Protein AF-A0A948FKC3-F1 (afdb_monomer_lite)

Structure (mmCIF, N/CA/C/O backbone):
data_AF-A0A948FKC3-F1
#
_entry.id   AF-A0A948FKC3-F1
#
loop_
_atom_site.group_PDB
_atom_site.id
_atom_site.type_symbol
_atom_site.label_atom_id
_atom_site.label_alt_id
_atom_site.label_comp_id
_atom_site.label_asym_id
_atom_site.label_entity_id
_atom_site.label_seq_id
_atom_site.pdbx_PDB_ins_code
_atom_site.Cartn_x
_atom_site.Cartn_y
_atom_site.Cartn_z
_atom_site.occupancy
_atom_site.B_iso_or_equiv
_atom_site.auth_seq_id
_atom_site.auth_comp_id
_atom_site.auth_a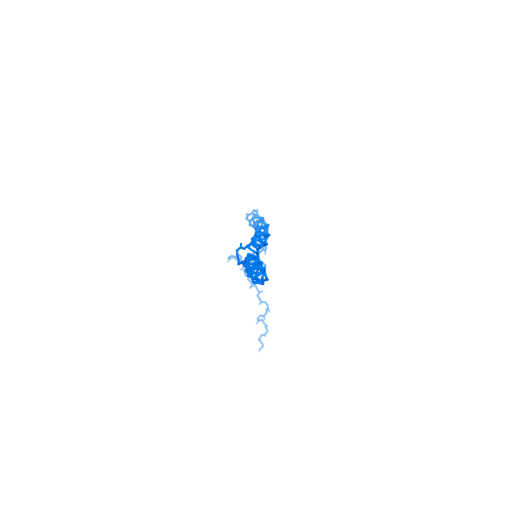sym_id
_atom_site.auth_atom_id
_atom_site.pdbx_PDB_model_num
ATOM 1 N N . MET A 1 1 ? 37.697 -2.080 -66.038 1.00 48.44 1 MET A N 1
ATOM 2 C CA . MET A 1 1 ? 36.534 -2.907 -65.655 1.00 48.44 1 MET A CA 1
ATOM 3 C C . MET A 1 1 ? 36.877 -3.603 -64.344 1.00 48.44 1 MET A C 1
ATOM 5 O O . MET A 1 1 ? 37.571 -4.591 -64.435 1.00 48.44 1 MET A O 1
ATOM 9 N N . ASN A 1 2 ? 36.580 -3.000 -63.174 1.00 41.91 2 ASN A N 1
ATOM 10 C CA . ASN A 1 2 ? 36.678 -3.608 -61.815 1.00 41.91 2 ASN A CA 1
ATOM 11 C C . ASN A 1 2 ? 36.306 -2.641 -60.651 1.00 41.91 2 ASN A C 1
ATOM 13 O O . ASN A 1 2 ? 36.564 -2.955 -59.494 1.00 41.91 2 ASN A O 1
ATOM 17 N N . LEU A 1 3 ? 35.697 -1.469 -60.899 1.00 55.75 3 LEU A N 1
ATOM 18 C CA . LEU A 1 3 ? 35.297 -0.559 -59.804 1.00 55.75 3 LEU A CA 1
ATOM 19 C C . LEU A 1 3 ? 33.910 -0.861 -59.204 1.00 55.75 3 LEU A C 1
ATOM 21 O O . LEU A 1 3 ? 33.668 -0.516 -58.051 1.00 55.75 3 LEU A O 1
ATOM 25 N N . ASP A 1 4 ? 33.016 -1.539 -59.931 1.00 57.25 4 ASP A N 1
ATOM 26 C CA . ASP A 1 4 ? 31.651 -1.814 -59.445 1.00 57.25 4 ASP A CA 1
ATOM 27 C C . ASP A 1 4 ? 31.618 -2.863 -58.314 1.00 57.25 4 ASP A C 1
ATOM 29 O O . ASP A 1 4 ? 30.818 -2.760 -57.381 1.00 57.25 4 ASP A O 1
ATOM 33 N N . PHE A 1 5 ? 32.552 -3.825 -58.325 1.00 55.53 5 PHE A N 1
ATOM 34 C CA . PHE A 1 5 ? 32.595 -4.911 -57.339 1.00 55.53 5 PHE A CA 1
ATOM 35 C C . PHE A 1 5 ? 32.857 -4.388 -55.913 1.00 55.53 5 PHE A C 1
ATOM 37 O O . PHE A 1 5 ? 32.146 -4.757 -54.980 1.00 55.53 5 PHE A O 1
ATOM 44 N N . SER A 1 6 ? 33.788 -3.435 -55.747 1.00 60.12 6 SER A N 1
ATOM 45 C CA . SER A 1 6 ? 34.099 -2.832 -54.437 1.00 60.12 6 SER A CA 1
ATOM 46 C C . SER A 1 6 ? 32.942 -1.990 -53.884 1.00 60.12 6 SER A C 1
ATOM 48 O O . SER A 1 6 ? 32.676 -2.008 -52.683 1.00 60.12 6 SER A O 1
ATOM 50 N N . ILE A 1 7 ? 32.203 -1.280 -54.744 1.00 62.12 7 ILE A N 1
ATOM 51 C CA . ILE A 1 7 ? 31.063 -0.448 -54.322 1.00 62.12 7 ILE A CA 1
ATOM 52 C C . ILE A 1 7 ? 29.883 -1.333 -53.893 1.00 62.12 7 ILE A C 1
ATOM 54 O O . ILE A 1 7 ? 29.170 -1.012 -52.940 1.00 62.12 7 ILE A O 1
ATOM 58 N N . ARG A 1 8 ? 29.665 -2.470 -54.567 1.00 62.69 8 ARG A N 1
ATOM 59 C CA . ARG A 1 8 ? 28.650 -3.463 -54.179 1.00 62.69 8 ARG A CA 1
ATOM 60 C C . ARG A 1 8 ? 28.975 -4.129 -52.838 1.00 62.69 8 ARG A C 1
ATOM 62 O O . ARG A 1 8 ? 28.083 -4.233 -52.001 1.00 62.69 8 ARG A O 1
ATOM 69 N N . GLU A 1 9 ? 30.230 -4.506 -52.611 1.00 68.69 9 GLU A N 1
ATOM 70 C CA . GLU A 1 9 ? 30.720 -5.072 -51.342 1.00 68.69 9 GLU A CA 1
ATOM 71 C C . GLU A 1 9 ? 30.584 -4.073 -50.175 1.00 68.69 9 GLU A C 1
ATOM 73 O O . GLU A 1 9 ? 30.026 -4.403 -49.127 1.00 68.69 9 GLU A O 1
ATOM 78 N N . LYS A 1 10 ? 30.982 -2.808 -50.380 1.00 70.19 10 LYS A N 1
ATOM 79 C CA . LYS A 1 10 ? 30.850 -1.738 -49.371 1.00 70.19 10 LYS A CA 1
ATOM 80 C C . LYS A 1 10 ? 29.392 -1.428 -49.013 1.00 70.19 10 LYS A C 1
ATOM 82 O O . LYS A 1 10 ? 29.086 -1.200 -47.845 1.00 70.19 10 LYS A O 1
ATOM 87 N N . ARG A 1 11 ? 28.475 -1.466 -49.991 1.00 75.31 11 ARG A N 1
ATOM 88 C CA . ARG A 1 11 ? 27.027 -1.298 -49.755 1.00 75.31 11 ARG A CA 1
ATOM 89 C C . ARG A 1 11 ? 26.423 -2.457 -48.958 1.00 75.31 11 ARG A C 1
ATOM 91 O O . ARG A 1 11 ? 25.588 -2.218 -48.091 1.00 75.31 11 ARG A O 1
ATOM 98 N N . LYS A 1 12 ? 26.866 -3.698 -49.199 1.00 81.44 12 LYS A N 1
ATOM 99 C CA . LYS A 1 12 ? 26.435 -4.866 -48.408 1.00 81.44 12 LYS A CA 1
ATOM 100 C C . LYS A 1 12 ? 26.873 -4.750 -46.947 1.00 81.44 12 LYS A C 1
ATOM 102 O O . LYS A 1 12 ? 26.052 -4.969 -46.063 1.00 81.44 12 LYS A O 1
ATOM 107 N N . LEU A 1 13 ? 28.119 -4.343 -46.696 1.00 82.56 13 LEU A N 1
ATOM 108 C CA . LEU A 1 13 ? 28.628 -4.101 -45.340 1.00 82.56 13 LEU A CA 1
ATOM 109 C C . LEU A 1 13 ? 27.844 -2.994 -44.620 1.00 82.56 13 LEU A C 1
ATOM 111 O O . LEU A 1 13 ? 27.446 -3.179 -43.473 1.00 82.56 13 LEU A O 1
ATOM 115 N N . GLY A 1 14 ? 27.548 -1.883 -45.304 1.00 88.12 14 GLY A N 1
ATOM 116 C CA . GLY A 1 14 ? 26.717 -0.809 -44.751 1.00 88.12 14 GLY A CA 1
ATOM 117 C C . GLY A 1 14 ? 25.317 -1.286 -44.351 1.00 88.12 14 GLY A C 1
ATOM 118 O O . GLY A 1 14 ? 24.862 -1.004 -43.246 1.00 88.12 14 GLY A O 1
ATOM 119 N N . ASN A 1 15 ? 24.666 -2.085 -45.201 1.00 90.19 15 ASN A N 1
ATOM 120 C CA . ASN A 1 15 ? 23.349 -2.649 -44.898 1.00 90.19 15 ASN A CA 1
ATOM 121 C C . ASN A 1 15 ? 23.381 -3.615 -43.703 1.00 90.19 15 ASN A C 1
ATOM 123 O O . ASN A 1 15 ? 22.449 -3.612 -42.904 1.00 90.19 15 ASN A O 1
ATOM 127 N N . ILE A 1 16 ? 24.448 -4.407 -43.550 1.00 91.75 16 ILE A N 1
ATOM 128 C CA . ILE A 1 16 ? 24.631 -5.293 -42.388 1.00 91.75 16 ILE A CA 1
ATOM 129 C C . ILE A 1 16 ? 24.787 -4.473 -41.103 1.00 91.75 16 ILE A C 1
ATOM 131 O O . ILE A 1 16 ? 24.168 -4.801 -40.095 1.00 91.75 16 ILE A O 1
ATOM 135 N N . ILE A 1 17 ? 25.559 -3.384 -41.139 1.00 92.31 17 ILE A N 1
ATOM 136 C CA . ILE A 1 17 ? 25.739 -2.492 -39.984 1.00 92.31 17 ILE A CA 1
ATOM 137 C C . ILE A 1 17 ? 24.412 -1.829 -39.601 1.00 92.31 17 ILE A C 1
ATOM 139 O O . ILE A 1 17 ? 24.063 -1.796 -38.424 1.00 92.31 17 ILE A O 1
ATOM 143 N N . ILE A 1 18 ? 23.642 -1.350 -40.581 1.00 93.69 18 ILE A N 1
ATOM 144 C CA . ILE A 1 18 ? 22.319 -0.756 -40.341 1.00 93.69 18 ILE A CA 1
ATOM 145 C C . ILE A 1 18 ? 21.361 -1.795 -39.750 1.00 93.69 18 ILE A C 1
ATOM 147 O O . ILE A 1 18 ? 20.674 -1.504 -38.774 1.00 93.69 18 ILE A O 1
ATOM 151 N N . ALA A 1 19 ? 21.341 -3.014 -40.291 1.00 93.44 19 ALA A N 1
ATOM 152 C CA . ALA A 1 19 ? 20.517 -4.098 -39.767 1.00 93.44 19 ALA A CA 1
ATOM 153 C C . ALA A 1 19 ? 20.911 -4.475 -38.329 1.00 93.44 19 ALA A C 1
ATOM 155 O O . ALA A 1 19 ? 20.035 -4.651 -37.486 1.00 93.44 19 ALA A O 1
ATOM 156 N N . ALA A 1 20 ? 22.209 -4.534 -38.023 1.00 92.62 20 ALA A N 1
ATOM 157 C CA . ALA A 1 20 ? 22.708 -4.790 -36.673 1.00 92.62 20 ALA A CA 1
ATOM 158 C C . ALA A 1 20 ? 22.337 -3.661 -35.697 1.00 92.62 20 ALA A C 1
ATOM 160 O O . ALA A 1 20 ? 21.937 -3.930 -34.565 1.00 92.62 20 ALA A O 1
ATOM 161 N N . LEU A 1 21 ? 22.407 -2.403 -36.139 1.00 92.50 21 LEU A N 1
ATOM 162 C CA . LEU A 1 21 ? 22.022 -1.250 -35.328 1.00 92.50 21 LEU A CA 1
ATOM 163 C C . LEU A 1 21 ? 20.515 -1.250 -35.038 1.00 92.50 21 LEU A C 1
ATOM 165 O O . LEU A 1 21 ? 20.106 -1.067 -33.894 1.00 92.50 21 LEU A O 1
ATOM 169 N N . LEU A 1 22 ? 19.688 -1.519 -36.053 1.00 92.31 22 LEU A N 1
ATOM 170 C CA . LEU A 1 22 ? 18.240 -1.664 -35.892 1.00 92.31 22 LEU A CA 1
ATOM 171 C C . LEU A 1 22 ? 17.896 -2.822 -34.953 1.00 92.31 22 LEU A C 1
ATOM 173 O O . LEU A 1 22 ? 17.035 -2.677 -34.089 1.00 92.31 22 LEU A O 1
ATOM 177 N N . PHE A 1 23 ? 18.601 -3.945 -35.076 1.00 91.12 23 PHE A N 1
ATOM 178 C CA . PHE A 1 23 ? 18.428 -5.088 -34.191 1.00 91.12 23 PHE A CA 1
ATOM 179 C C . PHE A 1 23 ? 18.766 -4.749 -32.737 1.00 91.12 23 PHE A C 1
ATOM 181 O O . PHE A 1 23 ? 17.998 -5.098 -31.848 1.00 91.12 23 PHE A O 1
ATOM 188 N N . LEU A 1 24 ? 19.854 -4.014 -32.483 1.00 88.25 24 LEU A N 1
ATOM 189 C CA . LEU A 1 24 ? 20.206 -3.550 -31.137 1.00 88.25 24 LEU A CA 1
ATOM 190 C C . LEU A 1 24 ? 19.153 -2.604 -30.555 1.00 88.25 24 LEU A C 1
ATOM 192 O O . LEU A 1 24 ? 18.793 -2.743 -29.389 1.00 88.25 24 LEU A O 1
ATOM 196 N N . VAL A 1 25 ? 18.623 -1.676 -31.355 1.00 85.44 25 VAL A N 1
ATOM 197 C CA . VAL A 1 25 ? 17.549 -0.771 -30.914 1.00 85.44 25 VAL A CA 1
ATOM 198 C C . VAL A 1 25 ? 16.296 -1.564 -30.547 1.00 85.44 25 VAL A C 1
ATOM 200 O O . VAL A 1 25 ? 15.742 -1.366 -29.468 1.00 85.44 25 VAL A O 1
ATOM 203 N N . ILE A 1 26 ? 15.880 -2.506 -31.396 1.00 84.56 26 ILE A N 1
ATOM 204 C CA . ILE A 1 26 ? 14.748 -3.397 -31.116 1.00 84.56 26 ILE A CA 1
ATOM 205 C C . ILE A 1 26 ? 15.028 -4.217 -29.854 1.00 84.56 26 ILE A C 1
ATOM 207 O O . ILE A 1 26 ? 14.176 -4.287 -28.978 1.00 84.56 26 ILE A O 1
ATOM 211 N N . TRP A 1 27 ? 16.227 -4.772 -29.694 1.00 83.25 27 TRP A N 1
ATOM 212 C CA . TRP A 1 27 ? 16.590 -5.545 -28.507 1.00 83.25 27 TRP A CA 1
ATOM 213 C C . TRP A 1 27 ? 16.521 -4.710 -27.227 1.00 83.25 27 TRP A C 1
ATOM 215 O O . TRP A 1 27 ? 16.042 -5.194 -26.209 1.00 83.25 27 TRP A O 1
ATOM 225 N N . ILE A 1 28 ? 16.962 -3.451 -27.259 1.00 78.62 28 ILE A N 1
ATOM 226 C CA . ILE A 1 28 ? 16.889 -2.538 -26.110 1.00 78.62 28 ILE A CA 1
ATOM 227 C C . ILE A 1 28 ? 15.430 -2.192 -25.781 1.00 78.62 28 ILE A C 1
ATOM 229 O O . ILE A 1 28 ? 15.059 -2.185 -24.607 1.00 78.62 28 ILE A O 1
ATOM 233 N N . LEU A 1 29 ? 14.593 -1.962 -26.798 1.00 73.69 29 LEU A N 1
ATOM 234 C CA . LEU A 1 29 ? 13.169 -1.647 -26.628 1.00 73.69 29 LEU A CA 1
ATOM 235 C C . LEU A 1 29 ? 12.349 -2.849 -26.135 1.00 73.69 29 LEU A C 1
ATOM 237 O O . LEU A 1 29 ? 11.490 -2.690 -25.271 1.00 73.69 29 LEU A O 1
ATOM 241 N N . PHE A 1 30 ? 12.630 -4.046 -26.652 1.00 72.69 30 PHE A N 1
ATOM 242 C CA . PHE A 1 30 ? 11.996 -5.304 -26.247 1.00 72.69 30 PHE A CA 1
ATOM 243 C C . PHE A 1 30 ? 12.699 -5.974 -25.057 1.00 72.69 30 PHE A C 1
ATOM 245 O O . PHE A 1 30 ? 12.249 -7.022 -24.591 1.00 72.69 30 PHE A O 1
ATOM 252 N N . SER A 1 31 ? 13.777 -5.381 -24.530 1.00 69.44 31 SER A N 1
ATOM 253 C CA . SER A 1 31 ? 14.446 -5.898 -23.343 1.00 69.44 31 SER A CA 1
ATOM 254 C C . SER A 1 31 ? 13.484 -5.802 -22.158 1.00 69.44 31 SER A C 1
ATOM 256 O O . SER A 1 31 ? 13.034 -4.698 -21.824 1.00 69.44 31 SER A O 1
ATOM 258 N N . PRO A 1 32 ? 13.217 -6.912 -21.445 1.00 59.75 32 PRO A N 1
ATOM 259 C CA . PRO A 1 32 ? 12.334 -6.918 -20.278 1.00 59.75 32 PRO A CA 1
ATOM 260 C C . PRO A 1 32 ? 12.794 -5.966 -19.154 1.00 59.75 32 PRO A C 1
ATOM 262 O O . PRO A 1 32 ? 12.066 -5.743 -18.189 1.00 59.75 32 PRO A O 1
ATOM 265 N N . TRP A 1 33 ? 14.013 -5.420 -19.259 1.00 59.06 33 TRP A N 1
ATOM 266 C CA . TRP A 1 33 ? 14.670 -4.581 -18.258 1.00 59.06 33 TRP A CA 1
ATOM 267 C C . TRP A 1 33 ? 14.774 -3.093 -18.643 1.00 59.06 33 TRP A C 1
ATOM 269 O O . TRP A 1 33 ? 15.127 -2.297 -17.779 1.00 59.06 33 TRP A O 1
ATOM 279 N N . GLY A 1 34 ? 14.476 -2.693 -19.888 1.00 66.06 34 GLY A N 1
ATOM 280 C CA . GLY A 1 34 ? 14.882 -1.377 -20.412 1.00 66.06 34 GLY A CA 1
ATOM 281 C C . GLY A 1 34 ? 14.013 -0.182 -19.997 1.00 66.06 34 GLY A C 1
ATOM 282 O O . GLY A 1 34 ? 14.541 0.868 -19.648 1.00 66.06 34 GLY A O 1
ATOM 283 N N . LEU A 1 35 ? 12.680 -0.319 -20.031 1.00 59.16 35 LEU A N 1
ATOM 284 C CA . LEU A 1 35 ? 11.748 0.813 -19.831 1.00 59.16 35 LEU A CA 1
ATOM 285 C C . LEU A 1 35 ? 10.478 0.436 -19.050 1.00 59.16 35 LEU A C 1
ATOM 287 O O . LEU A 1 35 ? 10.019 1.186 -18.190 1.00 59.16 35 LEU A O 1
ATOM 291 N N . VAL A 1 36 ? 9.941 -0.766 -19.279 1.00 61.97 36 VAL A N 1
ATOM 292 C CA . VAL A 1 36 ? 8.709 -1.254 -18.628 1.00 61.97 36 VAL A CA 1
ATOM 293 C C . VAL A 1 36 ? 8.870 -1.388 -17.108 1.00 61.97 36 VAL A C 1
ATOM 295 O O . VAL A 1 36 ? 7.926 -1.154 -16.353 1.00 61.97 36 VAL A O 1
ATOM 298 N N . LYS A 1 37 ? 10.081 -1.714 -16.639 1.00 63.69 37 LYS A N 1
ATOM 299 C CA . LYS A 1 37 ? 10.381 -1.872 -15.211 1.00 63.69 37 LYS A CA 1
ATOM 300 C C . LYS A 1 37 ? 10.245 -0.556 -14.440 1.00 63.69 37 LYS A C 1
ATOM 302 O O . LYS A 1 37 ? 9.710 -0.565 -13.337 1.00 63.69 37 LYS A O 1
ATOM 307 N N . HIS A 1 38 ? 10.652 0.570 -15.025 1.00 62.34 38 HIS A N 1
ATOM 308 C CA . HIS A 1 38 ? 10.549 1.878 -14.370 1.00 62.34 38 HIS A CA 1
ATOM 309 C C . HIS A 1 38 ? 9.094 2.332 -14.207 1.00 62.34 38 HIS A C 1
ATOM 311 O O . HIS A 1 38 ? 8.720 2.828 -13.147 1.00 62.34 38 HIS A O 1
ATOM 317 N N . VAL A 1 39 ? 8.250 2.088 -15.213 1.00 66.00 39 VAL A N 1
ATOM 318 C CA . VAL A 1 39 ? 6.813 2.400 -15.130 1.00 66.00 39 VAL A CA 1
ATOM 319 C C . VAL A 1 39 ? 6.112 1.493 -14.115 1.00 66.00 39 VAL A C 1
ATOM 321 O O . VAL A 1 39 ? 5.304 1.965 -13.319 1.00 66.00 39 VAL A O 1
ATOM 324 N N . ARG A 1 40 ? 6.456 0.198 -14.092 1.00 69.69 40 ARG A N 1
ATOM 325 C CA . ARG A 1 40 ? 5.868 -0.757 -13.142 1.00 69.69 40 ARG A CA 1
ATOM 326 C C . ARG A 1 40 ? 6.216 -0.416 -11.694 1.00 69.69 40 ARG A C 1
ATOM 328 O O . ARG A 1 40 ? 5.318 -0.416 -10.863 1.00 69.69 40 ARG A O 1
ATOM 335 N N . ILE A 1 41 ? 7.476 -0.070 -11.417 1.00 73.69 41 ILE A N 1
ATOM 336 C CA . ILE A 1 41 ? 7.924 0.299 -10.067 1.00 73.69 41 ILE A CA 1
ATOM 337 C C . ILE A 1 41 ? 7.177 1.534 -9.558 1.00 73.69 41 ILE A C 1
ATOM 339 O O . ILE A 1 41 ? 6.766 1.549 -8.405 1.00 73.69 41 ILE A O 1
ATOM 343 N N . ASN A 1 42 ? 6.940 2.541 -10.403 1.00 75.06 42 ASN A N 1
ATOM 344 C CA . ASN A 1 42 ? 6.190 3.729 -9.988 1.00 75.06 42 ASN A CA 1
ATOM 345 C C . ASN A 1 42 ? 4.719 3.411 -9.675 1.00 75.06 42 ASN A C 1
ATOM 347 O O . ASN A 1 42 ? 4.195 3.886 -8.671 1.00 75.06 42 ASN A O 1
ATOM 351 N N . ASN A 1 43 ? 4.064 2.569 -10.480 1.00 75.50 43 ASN A N 1
ATOM 352 C CA . ASN A 1 43 ? 2.682 2.151 -10.214 1.00 75.50 43 ASN A CA 1
ATOM 353 C C . ASN A 1 43 ? 2.563 1.303 -8.939 1.00 75.50 43 ASN A C 1
ATOM 355 O O . ASN A 1 43 ? 1.613 1.449 -8.168 1.00 75.50 43 ASN A O 1
ATOM 359 N N . GLU A 1 44 ? 3.532 0.421 -8.706 1.00 80.06 44 GLU A N 1
ATOM 360 C CA . GLU A 1 44 ? 3.599 -0.411 -7.506 1.00 80.06 44 GLU A CA 1
ATOM 361 C C . GLU A 1 44 ? 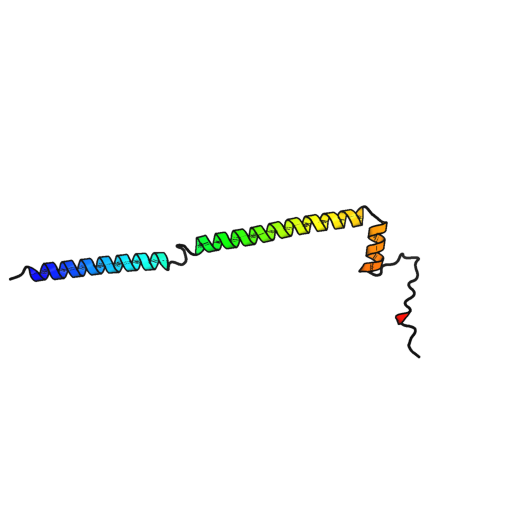3.864 0.449 -6.261 1.00 80.06 44 GLU A C 1
ATOM 363 O O . GLU A 1 44 ? 3.193 0.289 -5.244 1.00 80.06 44 GLU A O 1
ATOM 368 N N . LEU A 1 45 ? 4.742 1.451 -6.374 1.00 82.94 45 LEU A N 1
ATOM 369 C CA . LEU A 1 45 ? 4.994 2.438 -5.325 1.00 82.94 45 LEU A CA 1
ATOM 370 C C . LEU A 1 45 ? 3.728 3.225 -4.964 1.00 82.94 45 LEU A C 1
ATOM 372 O O . LEU A 1 45 ? 3.431 3.387 -3.782 1.00 82.94 45 LEU A O 1
ATOM 376 N N . GLU A 1 46 ? 2.971 3.700 -5.954 1.00 86.06 46 GLU A N 1
ATOM 377 C CA . GLU A 1 46 ? 1.731 4.443 -5.704 1.00 86.06 46 GLU A CA 1
ATOM 378 C C . GLU A 1 46 ? 0.644 3.565 -5.078 1.00 86.06 46 GLU A C 1
ATOM 380 O O . GLU A 1 46 ? -0.026 3.992 -4.137 1.00 86.06 46 GLU A O 1
ATOM 385 N N . THR A 1 47 ? 0.539 2.306 -5.505 1.00 88.75 47 THR A N 1
ATOM 386 C CA . THR A 1 47 ? -0.404 1.340 -4.925 1.00 88.75 47 THR A CA 1
ATOM 387 C C . THR A 1 47 ? -0.060 1.043 -3.463 1.00 88.75 47 THR A C 1
ATOM 389 O O . THR A 1 47 ? -0.928 1.086 -2.588 1.00 88.75 47 THR A O 1
ATOM 392 N N . VAL A 1 48 ? 1.220 0.801 -3.164 1.00 89.50 48 VAL A N 1
ATOM 393 C CA . VAL A 1 48 ? 1.695 0.569 -1.792 1.00 89.50 48 VAL A CA 1
ATOM 394 C C . VAL A 1 48 ? 1.492 1.814 -0.927 1.00 89.50 48 VAL A C 1
ATOM 396 O O . VAL A 1 48 ? 1.042 1.702 0.212 1.00 89.50 48 VAL A O 1
ATOM 399 N N . ARG A 1 49 ? 1.762 3.013 -1.455 1.00 90.69 49 ARG A N 1
ATOM 400 C CA . ARG A 1 49 ? 1.521 4.280 -0.746 1.00 90.69 49 ARG A CA 1
ATOM 401 C C . ARG A 1 49 ? 0.047 4.496 -0.436 1.00 90.69 49 ARG A C 1
ATOM 403 O O . ARG A 1 49 ? -0.273 4.941 0.663 1.00 90.69 49 ARG A O 1
ATOM 410 N N . GLN A 1 50 ? -0.840 4.200 -1.381 1.00 92.75 50 GLN A N 1
ATOM 411 C CA . GLN A 1 50 ? -2.277 4.308 -1.161 1.00 92.75 50 GLN A CA 1
ATOM 412 C C . GLN A 1 50 ? -2.746 3.332 -0.081 1.00 92.75 50 GLN A C 1
ATOM 414 O O . GLN A 1 50 ? -3.392 3.761 0.871 1.00 92.75 50 GLN A O 1
ATOM 419 N N . SER A 1 51 ? -2.339 2.065 -0.171 1.00 92.38 51 SER A N 1
ATOM 420 C CA . SER A 1 51 ? -2.644 1.052 0.845 1.00 92.38 51 SER A CA 1
ATOM 421 C C . SER A 1 51 ? -2.144 1.468 2.234 1.00 92.38 51 SER A C 1
ATOM 423 O O . SER A 1 51 ? -2.871 1.369 3.220 1.00 92.38 51 SER A O 1
ATOM 425 N N . ASN A 1 52 ? -0.937 2.034 2.316 1.00 94.81 52 ASN A N 1
ATOM 426 C CA . ASN A 1 52 ? -0.390 2.538 3.573 1.00 94.81 52 ASN A CA 1
ATOM 427 C C . ASN A 1 52 ? -1.244 3.682 4.153 1.00 94.81 52 ASN A C 1
ATOM 429 O O . ASN A 1 52 ? -1.608 3.640 5.325 1.00 94.81 52 ASN A O 1
ATOM 433 N N . ARG A 1 53 ? -1.653 4.660 3.330 1.00 94.38 53 ARG A N 1
ATOM 434 C CA . ARG A 1 53 ? -2.556 5.741 3.773 1.00 94.38 53 ARG A CA 1
ATOM 435 C C . ARG A 1 53 ? -3.888 5.204 4.299 1.00 94.38 53 ARG A C 1
ATOM 437 O O . ARG A 1 53 ? -4.353 5.653 5.341 1.00 94.38 53 ARG A O 1
ATOM 444 N N . GLU A 1 54 ? -4.482 4.235 3.607 1.00 95.44 54 GLU A N 1
ATOM 4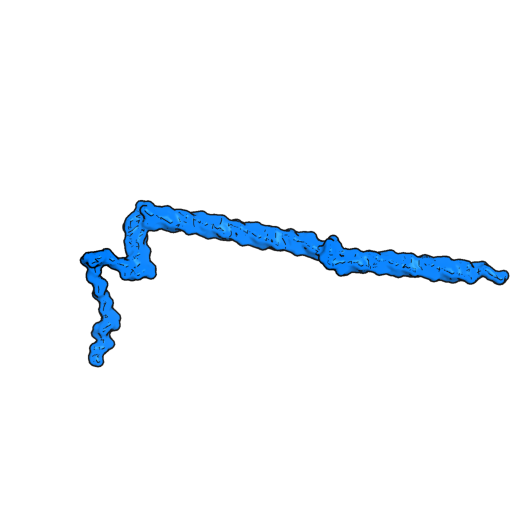45 C CA . GLU A 1 54 ? -5.736 3.608 4.037 1.00 95.44 54 GLU A CA 1
ATOM 446 C C . GLU A 1 54 ? -5.579 2.846 5.361 1.00 95.44 54 GLU A C 1
ATOM 448 O O . GLU A 1 54 ? -6.465 2.900 6.213 1.00 95.44 54 GLU A O 1
ATOM 453 N N . LEU A 1 55 ? -4.455 2.153 5.558 1.00 94.25 55 LEU A N 1
ATOM 454 C CA . LEU A 1 55 ? -4.156 1.445 6.804 1.00 94.25 55 LEU A CA 1
ATOM 455 C C . LEU A 1 55 ? -3.915 2.401 7.972 1.00 94.25 55 LEU A C 1
ATOM 457 O O . LEU A 1 55 ? -4.410 2.142 9.066 1.00 94.25 55 LEU A O 1
ATOM 461 N N . ILE A 1 56 ? -3.207 3.510 7.745 1.00 95.19 56 ILE A N 1
ATOM 462 C CA . ILE A 1 56 ? -3.001 4.547 8.764 1.00 95.19 56 ILE A CA 1
ATOM 463 C C . ILE A 1 56 ? -4.348 5.102 9.230 1.00 95.19 56 ILE A C 1
ATOM 465 O O . ILE A 1 56 ? -4.587 5.190 10.432 1.00 95.19 56 ILE A O 1
ATOM 469 N N . GLU A 1 57 ? -5.251 5.417 8.300 1.00 95.56 57 GLU A N 1
ATOM 470 C CA . GLU A 1 57 ? -6.564 5.953 8.662 1.00 95.56 57 GLU A CA 1
ATOM 471 C C . GLU A 1 57 ? -7.433 4.916 9.387 1.00 95.56 57 GLU A C 1
ATOM 473 O O . GLU A 1 57 ? -8.073 5.234 10.388 1.00 95.56 57 GLU A O 1
ATOM 478 N N . LYS A 1 58 ? -7.408 3.649 8.952 1.00 94.25 58 LYS A N 1
ATOM 479 C CA . LYS A 1 58 ? -8.092 2.558 9.665 1.00 94.25 58 LYS A CA 1
ATOM 480 C C . LYS A 1 58 ? -7.556 2.378 11.081 1.00 94.25 58 LYS A C 1
ATOM 482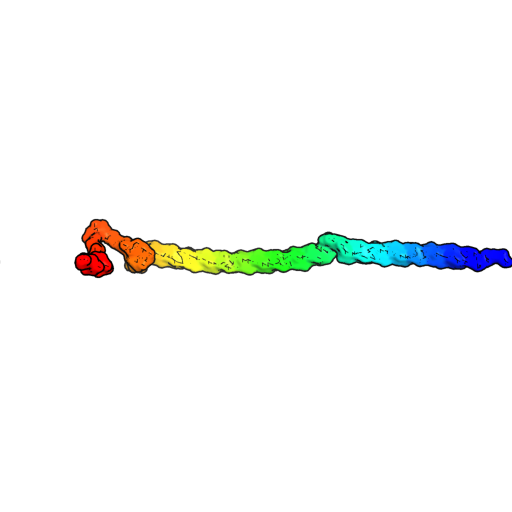 O O . LYS A 1 58 ? -8.352 2.246 12.003 1.00 94.25 58 LYS A O 1
ATOM 487 N N . ASN A 1 59 ? -6.236 2.400 11.261 1.00 95.31 59 ASN A N 1
ATOM 488 C CA . ASN A 1 59 ? -5.626 2.300 12.585 1.00 95.31 59 ASN A CA 1
ATOM 489 C C . ASN A 1 59 ? -6.061 3.461 13.481 1.00 95.31 59 ASN A C 1
ATOM 491 O O . ASN A 1 59 ? -6.480 3.219 14.606 1.00 95.31 59 ASN A O 1
ATOM 495 N N . ARG A 1 60 ? -6.059 4.695 12.963 1.00 94.75 60 ARG A N 1
ATOM 496 C CA . ARG A 1 60 ? -6.522 5.881 13.697 1.00 94.75 60 ARG A CA 1
ATOM 497 C C . ARG A 1 60 ? -7.972 5.732 14.170 1.00 94.75 60 ARG A C 1
ATOM 499 O O . ARG A 1 60 ? -8.278 6.001 15.327 1.00 94.75 60 ARG A O 1
ATOM 506 N N . LEU A 1 61 ? -8.863 5.272 13.290 1.00 94.38 61 LEU A N 1
ATOM 507 C CA . LEU A 1 61 ? -10.271 5.045 13.629 1.00 94.38 61 LEU A CA 1
ATOM 508 C C . LEU A 1 61 ? -10.449 3.924 14.663 1.00 94.38 61 LEU A C 1
ATOM 510 O O . LEU A 1 61 ? -11.256 4.062 15.580 1.00 94.38 61 LEU A O 1
ATOM 514 N N . LEU A 1 62 ? -9.686 2.836 14.543 1.00 92.00 62 LEU A N 1
ATOM 515 C CA . LEU A 1 62 ? -9.714 1.733 15.505 1.00 92.00 62 LEU A CA 1
ATOM 516 C C . LEU A 1 62 ? -9.186 2.161 16.877 1.00 92.00 62 LEU A C 1
ATOM 518 O O . LEU A 1 62 ? -9.770 1.793 17.891 1.00 92.00 62 LEU A O 1
ATOM 522 N N . GLU A 1 63 ? -8.121 2.960 16.930 1.00 91.12 63 GLU A N 1
ATOM 523 C CA . GLU A 1 63 ? -7.601 3.519 18.182 1.00 91.12 63 GLU A CA 1
ATOM 524 C C . GLU A 1 63 ? -8.625 4.432 18.865 1.00 91.12 63 GLU A C 1
ATOM 526 O O . GLU A 1 63 ? -8.807 4.363 20.083 1.00 91.12 63 GLU A O 1
ATOM 531 N N . GLU A 1 64 ? -9.353 5.246 18.097 1.00 89.19 64 GLU A N 1
ATOM 532 C CA . GLU A 1 64 ? -10.465 6.032 18.632 1.00 89.19 64 GLU A CA 1
ATOM 533 C C . GLU A 1 64 ? -11.610 5.153 19.152 1.00 89.19 64 GLU A C 1
ATOM 535 O O . GLU A 1 64 ? -12.190 5.466 20.192 1.00 89.19 64 GLU A O 1
ATOM 540 N N . GLU A 1 65 ? -11.959 4.071 18.451 1.00 85.31 65 GLU A N 1
ATOM 541 C CA . GLU A 1 65 ? -12.996 3.131 18.896 1.00 85.31 65 GLU A CA 1
ATOM 542 C C . GLU A 1 65 ? -12.574 2.424 20.190 1.00 85.31 65 GLU A C 1
ATOM 544 O O . GLU A 1 65 ? -13.347 2.397 21.148 1.00 85.31 65 GLU A O 1
ATOM 549 N N . ILE A 1 66 ? -11.328 1.945 20.269 1.00 87.38 66 ILE A N 1
ATOM 550 C CA . ILE A 1 66 ? -10.751 1.367 21.491 1.00 87.38 66 ILE A CA 1
ATOM 551 C C . ILE A 1 66 ? -10.802 2.386 22.626 1.00 87.38 66 ILE A C 1
ATOM 553 O O . ILE A 1 66 ? -11.255 2.058 23.723 1.00 87.38 66 ILE A O 1
ATOM 557 N N . THR A 1 67 ? -10.385 3.628 22.373 1.00 85.12 67 THR A N 1
ATOM 558 C CA . THR A 1 67 ? -10.407 4.686 23.388 1.00 85.12 67 THR A CA 1
ATOM 559 C C . THR A 1 67 ? -11.822 4.885 23.916 1.00 85.12 67 THR A C 1
ATOM 561 O O . THR A 1 67 ? -12.017 4.809 25.124 1.00 85.12 67 THR A O 1
ATOM 564 N N . ARG A 1 68 ? -12.824 5.029 23.036 1.00 79.31 68 ARG A N 1
ATOM 565 C CA . ARG A 1 68 ? -14.234 5.198 23.433 1.00 79.31 68 ARG A CA 1
ATOM 566 C C . ARG A 1 68 ? -14.768 4.009 24.227 1.00 79.31 68 ARG A C 1
ATOM 568 O O . ARG A 1 68 ? -15.411 4.209 25.251 1.00 79.31 68 ARG A O 1
ATOM 575 N N . LEU A 1 69 ? -14.477 2.786 23.787 1.00 78.62 69 LEU A N 1
ATOM 576 C CA . LEU A 1 69 ? -14.885 1.563 24.483 1.00 78.62 69 LEU A CA 1
ATOM 577 C C . LEU A 1 69 ? -14.247 1.436 25.871 1.00 78.62 69 LEU A C 1
ATOM 579 O O . LEU A 1 69 ? -14.846 0.848 26.765 1.00 78.62 69 LEU A O 1
ATOM 583 N N . THR A 1 70 ? -13.040 1.967 26.058 1.00 75.69 70 THR A N 1
ATOM 584 C CA . THR A 1 70 ? -12.305 1.830 27.322 1.00 75.69 70 THR A CA 1
ATOM 585 C C . THR A 1 70 ? -12.591 2.984 28.283 1.00 75.69 70 THR A C 1
ATOM 587 O O . THR A 1 70 ? -12.600 2.787 29.496 1.00 75.69 70 THR A O 1
ATOM 590 N N . SER A 1 71 ? -12.825 4.193 27.763 1.00 78.06 71 SER A N 1
ATOM 591 C CA . SER A 1 71 ? -13.052 5.393 28.571 1.00 78.06 71 SER A CA 1
ATOM 592 C C . SER A 1 71 ? -14.508 5.593 28.984 1.00 78.06 71 SER A C 1
ATOM 594 O O . SER A 1 71 ? -14.755 6.283 29.970 1.00 78.06 71 SER A O 1
ATOM 596 N N . ASP A 1 72 ? -15.466 5.035 28.235 1.00 80.25 72 ASP A N 1
ATOM 597 C CA . ASP A 1 72 ? -16.899 5.201 28.482 1.00 80.25 72 ASP A CA 1
ATOM 598 C C . ASP A 1 72 ? -17.575 3.847 28.794 1.00 80.25 72 ASP A C 1
ATOM 600 O O . ASP A 1 72 ? -17.910 3.077 27.886 1.00 80.25 72 ASP A O 1
ATOM 604 N N . PRO A 1 73 ? -17.814 3.549 30.085 1.00 80.19 73 PRO A N 1
ATOM 605 C CA . PRO A 1 73 ? -18.493 2.330 30.514 1.00 80.19 73 PRO A CA 1
ATOM 606 C C . PRO A 1 73 ? -19.920 2.191 29.969 1.00 80.19 73 PRO A C 1
ATOM 608 O O . PRO A 1 73 ? -20.387 1.068 29.779 1.00 80.19 73 PRO A O 1
ATOM 611 N N . VAL A 1 74 ? -20.620 3.305 29.721 1.00 83.12 74 VAL A N 1
ATOM 612 C CA . VAL A 1 74 ? -22.000 3.307 29.210 1.00 83.12 74 VAL A CA 1
ATOM 613 C C . VAL A 1 74 ? -22.001 2.924 27.734 1.00 83.12 74 VAL A C 1
ATOM 615 O O . VAL A 1 74 ? -22.787 2.071 27.319 1.00 83.12 74 VAL A O 1
ATOM 618 N N . TYR A 1 75 ? -21.072 3.484 26.957 1.00 79.94 75 TYR A N 1
ATOM 619 C CA . TYR A 1 75 ? -20.880 3.121 25.553 1.00 79.94 75 TYR A CA 1
ATOM 620 C C . TYR A 1 75 ? -20.471 1.648 25.387 1.00 79.94 75 TYR A C 1
ATOM 622 O O . TYR A 1 75 ? -21.003 0.936 24.530 1.00 79.94 75 TYR A O 1
ATOM 630 N N . LEU A 1 76 ? -19.570 1.157 26.246 1.00 82.00 76 LEU A N 1
ATOM 631 C CA . LEU A 1 76 ? -19.174 -0.252 26.270 1.00 82.00 76 LEU A CA 1
ATOM 632 C C . LEU A 1 76 ? -20.360 -1.177 26.575 1.00 82.00 76 LEU A C 1
ATOM 634 O O . LEU A 1 76 ? -20.534 -2.194 25.902 1.00 82.00 76 LEU A O 1
ATOM 638 N N . GLU A 1 77 ? -21.187 -0.829 27.564 1.00 82.75 77 GLU A N 1
ATOM 639 C CA . GLU A 1 77 ? -22.381 -1.598 27.924 1.00 82.75 77 GLU A CA 1
ATOM 640 C C . GLU A 1 77 ? -23.416 -1.615 26.789 1.00 82.75 77 GLU A C 1
ATOM 642 O O . GLU A 1 77 ? -23.991 -2.665 26.490 1.00 82.75 77 GLU A O 1
ATOM 647 N N . GLU A 1 78 ? -23.614 -0.487 26.105 1.00 85.00 78 GLU A N 1
ATOM 648 C CA . GLU A 1 78 ? -24.498 -0.399 24.943 1.00 85.00 78 GLU A CA 1
ATOM 649 C C . GLU A 1 78 ? -24.032 -1.320 23.805 1.00 85.00 78 GLU A C 1
ATOM 651 O O . GLU A 1 78 ? -24.836 -2.078 23.254 1.00 85.00 78 GLU A O 1
ATOM 656 N N . ILE A 1 79 ? -22.737 -1.311 23.477 1.00 83.81 79 ILE A N 1
ATOM 657 C CA . ILE A 1 79 ? -22.157 -2.186 22.448 1.00 83.81 79 ILE A CA 1
ATOM 658 C C . ILE A 1 79 ? -22.217 -3.658 22.872 1.00 83.81 79 ILE A C 1
ATOM 660 O O . ILE A 1 79 ? -22.585 -4.509 22.060 1.00 83.81 79 ILE A O 1
ATOM 664 N N . ALA A 1 80 ? -21.914 -3.973 24.133 1.00 84.06 80 ALA A N 1
ATOM 665 C CA . ALA A 1 80 ? -21.995 -5.328 24.672 1.00 84.06 80 ALA A CA 1
ATOM 666 C C . ALA A 1 80 ? -23.418 -5.902 24.550 1.00 84.06 80 ALA A C 1
ATOM 668 O O . ALA A 1 80 ? -23.587 -7.031 24.084 1.00 84.06 80 ALA A O 1
ATOM 669 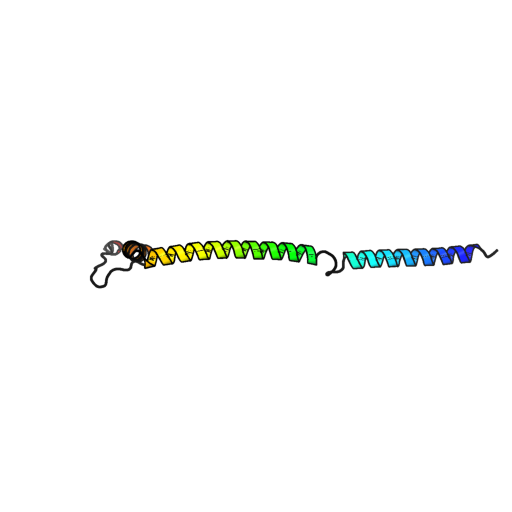N N . ARG A 1 81 ? -24.444 -5.102 24.873 1.00 85.06 81 ARG A N 1
ATOM 670 C CA . ARG A 1 81 ? -25.854 -5.493 24.724 1.00 85.06 81 ARG A CA 1
ATOM 671 C C . ARG A 1 81 ? -26.285 -5.572 23.255 1.00 85.06 81 ARG A C 1
ATOM 673 O O . ARG A 1 81 ? -26.897 -6.560 22.867 1.00 85.06 81 ARG A O 1
ATOM 680 N N . LYS A 1 82 ? -25.964 -4.570 22.422 1.00 84.94 82 LYS A N 1
ATOM 681 C CA . LYS A 1 82 ? -26.446 -4.481 21.026 1.00 84.94 82 LYS A CA 1
ATOM 682 C C . LYS A 1 82 ? -25.717 -5.401 20.047 1.00 84.94 82 LYS A C 1
ATOM 684 O O . LYS A 1 82 ? -26.372 -6.027 19.222 1.00 84.94 82 LYS A O 1
ATOM 689 N N . LYS A 1 83 ? -24.380 -5.454 20.088 1.00 82.88 83 LYS A N 1
ATOM 690 C CA . LYS A 1 83 ? -23.581 -6.259 19.142 1.00 82.88 83 LYS A CA 1
ATOM 691 C C . LYS A 1 83 ? -23.415 -7.706 19.597 1.00 82.88 83 LYS A C 1
ATOM 693 O O . LYS A 1 83 ? -23.348 -8.588 18.749 1.00 82.88 83 LYS A O 1
ATOM 698 N N . PHE A 1 84 ? -23.330 -7.948 20.905 1.00 81.50 84 PHE A N 1
ATOM 699 C CA . PHE A 1 84 ? -22.968 -9.263 21.444 1.00 81.50 84 PHE A CA 1
ATOM 700 C C . PHE A 1 84 ? -24.067 -9.916 22.294 1.00 81.50 84 PHE A C 1
ATOM 702 O O . PHE A 1 84 ? -23.899 -11.061 22.706 1.00 81.50 84 PHE A O 1
ATOM 709 N N . GLY A 1 85 ? -25.183 -9.225 22.565 1.00 81.19 85 GLY A N 1
ATOM 710 C CA . GLY A 1 85 ? -26.275 -9.759 23.387 1.00 81.19 85 GLY A CA 1
ATOM 711 C C . GLY A 1 85 ? -25.875 -10.041 24.839 1.00 81.19 85 GLY A C 1
ATOM 712 O O . GLY A 1 85 ? -26.533 -10.827 25.518 1.00 81.19 85 GLY A O 1
ATOM 713 N N . LEU A 1 86 ? -24.778 -9.444 25.313 1.00 83.38 86 LEU A N 1
ATOM 714 C CA . LEU A 1 86 ? -24.258 -9.685 26.653 1.00 83.38 86 LEU A CA 1
ATOM 715 C C . LEU A 1 86 ? -25.136 -8.984 27.691 1.00 83.38 86 LEU A C 1
ATOM 717 O O . LEU A 1 86 ? -25.509 -7.822 27.533 1.00 83.38 86 LEU A O 1
ATOM 721 N N . VAL A 1 87 ? -25.417 -9.692 28.781 1.00 80.25 87 VAL A N 1
ATOM 722 C CA . VAL A 1 87 ? -26.137 -9.180 29.951 1.00 80.25 87 VAL A CA 1
ATOM 723 C C . VAL A 1 87 ? -25.293 -9.355 31.202 1.00 80.25 87 VAL A C 1
ATOM 725 O O . VAL A 1 87 ? -24.398 -10.204 31.253 1.00 80.25 87 VAL A O 1
ATOM 728 N N . ARG A 1 88 ? -25.547 -8.540 32.229 1.00 78.50 88 ARG A N 1
ATOM 729 C CA . ARG A 1 88 ? -24.826 -8.689 33.500 1.00 78.50 88 ARG A CA 1
ATOM 730 C C . ARG A 1 88 ? -25.170 -10.046 34.123 1.00 78.50 88 ARG A C 1
ATOM 732 O O . ARG A 1 88 ? -26.264 -10.564 33.925 1.00 78.50 88 ARG A O 1
ATOM 739 N N . LYS A 1 89 ? -24.271 -10.599 34.949 1.00 75.94 89 LYS A N 1
ATOM 740 C CA . LYS A 1 89 ? -24.484 -11.894 35.639 1.00 75.94 89 LYS A CA 1
ATOM 741 C C . LYS A 1 89 ? -25.808 -11.989 36.416 1.00 75.94 89 LYS A C 1
ATOM 743 O O . LYS A 1 89 ? -26.284 -13.092 36.644 1.00 75.94 89 LYS A O 1
ATOM 748 N N . ASN A 1 90 ? -26.378 -10.851 36.811 1.00 80.56 90 ASN A N 1
ATOM 749 C CA . ASN A 1 90 ? -27.596 -10.765 37.616 1.00 80.56 90 ASN A CA 1
ATOM 750 C C . ASN A 1 90 ? -28.827 -10.315 36.801 1.00 80.56 90 ASN A C 1
ATOM 752 O O . ASN A 1 90 ? -29.824 -9.907 37.390 1.00 80.56 90 ASN A O 1
ATOM 756 N N . GLU A 1 91 ? -28.762 -10.327 35.469 1.00 78.19 91 GLU A N 1
ATOM 757 C CA . GLU A 1 91 ? -29.859 -9.916 34.585 1.00 78.19 91 GLU A CA 1
ATOM 758 C C . GLU A 1 91 ? -30.471 -11.121 33.858 1.00 78.19 91 GLU A C 1
ATOM 760 O O . GLU A 1 91 ? -29.766 -12.039 33.441 1.00 78.19 91 GLU A O 1
ATOM 765 N N . LEU A 1 92 ? -31.799 -11.112 33.697 1.00 73.38 92 LEU A N 1
ATOM 766 C CA . LEU A 1 92 ? -32.567 -12.153 33.009 1.00 73.38 92 LEU A CA 1
ATOM 767 C C . LEU A 1 92 ? -32.999 -11.650 31.625 1.00 73.38 92 LEU A C 1
ATOM 769 O O . LEU A 1 92 ? -33.637 -10.602 31.517 1.00 73.38 92 LEU A O 1
ATOM 773 N N . VAL A 1 93 ? -32.671 -12.402 30.571 1.00 74.75 93 VAL A N 1
ATOM 774 C CA . VAL A 1 93 ? -33.128 -12.126 29.199 1.00 74.75 93 VAL A CA 1
ATOM 775 C C . VAL A 1 93 ? -34.459 -12.835 28.966 1.00 74.75 93 VAL A C 1
ATOM 777 O O . VAL A 1 93 ? -34.529 -14.059 29.049 1.00 74.75 93 VAL A O 1
ATOM 780 N N . PHE A 1 94 ? -35.504 -12.074 28.641 1.00 72.62 94 PHE A N 1
ATOM 781 C CA . PHE A 1 94 ? -36.786 -12.617 28.192 1.00 72.62 94 PHE A CA 1
ATOM 782 C C . PHE A 1 94 ? -36.836 -12.592 26.661 1.00 72.62 94 PHE A C 1
ATOM 784 O O . PHE A 1 94 ? -36.983 -11.530 26.058 1.00 72.62 94 PHE A O 1
ATOM 791 N N . ASP A 1 95 ? -36.693 -13.760 26.033 1.00 75.31 95 ASP A N 1
ATOM 792 C CA . ASP A 1 95 ? -36.855 -13.926 24.587 1.00 75.31 95 ASP A CA 1
ATOM 793 C C . ASP A 1 95 ? -38.293 -14.360 24.268 1.00 75.31 95 ASP A C 1
ATOM 795 O O . ASP A 1 95 ? -38.694 -15.500 24.502 1.00 75.31 95 ASP A O 1
ATOM 799 N N . PHE A 1 96 ? -39.082 -13.431 23.732 1.00 77.12 96 PHE A N 1
ATOM 800 C CA . PHE A 1 96 ? -40.483 -13.662 23.377 1.00 77.12 96 PHE A CA 1
ATOM 801 C C . PHE A 1 96 ? -40.665 -14.359 22.016 1.00 77.12 96 PHE A C 1
ATOM 803 O O . PHE A 1 96 ? -41.800 -14.637 21.627 1.00 77.12 96 PHE A O 1
ATOM 810 N N . SER A 1 97 ? -39.583 -14.660 21.286 1.00 70.81 97 SER A N 1
ATOM 811 C CA . SER A 1 97 ? -39.656 -15.326 19.978 1.00 70.81 97 SER A CA 1
ATOM 812 C C . SER A 1 97 ? -39.923 -16.835 20.070 1.00 70.81 97 SER A C 1
ATOM 814 O O . SER A 1 97 ? -40.464 -17.412 19.128 1.00 70.81 97 SER A O 1
ATOM 816 N N . LYS A 1 98 ? -39.639 -17.467 21.219 1.00 61.94 98 LYS A N 1
ATOM 817 C CA . LYS A 1 98 ? -39.880 -18.905 21.451 1.00 61.94 98 LYS A CA 1
ATOM 818 C C . LYS A 1 98 ? -41.284 -19.267 21.944 1.00 61.94 98 LYS A C 1
ATOM 820 O O . LYS A 1 98 ? -41.607 -20.446 22.014 1.00 61.94 98 LYS A O 1
ATOM 825 N N . THR A 1 9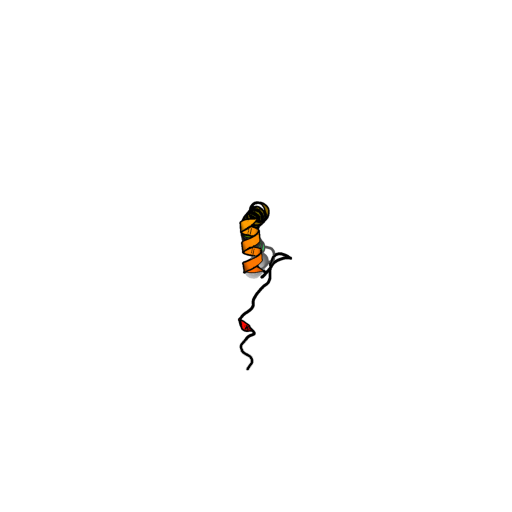9 ? -42.143 -18.298 22.253 1.00 57.59 99 THR A N 1
ATOM 826 C CA . THR A 1 99 ? -43.466 -18.561 22.862 1.00 57.59 99 THR A CA 1
ATOM 827 C C . THR A 1 99 ? -44.579 -18.783 21.826 1.00 57.59 99 THR A C 1
ATOM 829 O O . THR A 1 99 ? -45.761 -18.634 22.122 1.00 57.59 99 THR A O 1
ATOM 832 N N . LYS A 1 100 ? -44.230 -19.154 20.590 1.00 57.94 100 LYS A N 1
ATOM 833 C CA . LYS A 1 100 ? -45.196 -19.599 19.575 1.00 57.94 100 LYS A CA 1
ATOM 834 C C . LYS A 1 100 ? -44.851 -20.991 19.055 1.00 57.94 100 LYS A C 1
ATOM 836 O O . LYS A 1 100 ? -44.619 -21.164 17.867 1.00 57.94 100 LYS A O 1
ATOM 841 N N . GLU A 1 101 ? -44.860 -21.975 19.940 1.00 56.50 101 GLU A N 1
ATOM 842 C CA . GLU A 1 101 ? -45.159 -23.350 19.544 1.00 56.50 101 GLU A CA 1
ATOM 843 C C . GLU A 1 101 ? -46.378 -23.788 20.359 1.00 56.50 101 GLU A C 1
ATOM 845 O O . GLU A 1 101 ? -46.317 -23.921 21.581 1.00 56.50 101 GLU A O 1
ATOM 850 N N . HIS A 1 102 ? -47.510 -23.844 19.653 1.00 45.34 102 HIS A N 1
ATOM 851 C CA . HIS A 1 102 ? -48.758 -24.467 20.083 1.00 45.34 102 HIS A CA 1
ATOM 852 C C . HIS A 1 102 ? -48.692 -25.968 19.815 1.00 45.34 102 HIS A C 1
ATOM 854 O O . HIS A 1 102 ? -48.129 -26.333 18.757 1.00 45.34 102 HIS A O 1
#

pLDDT: mean 78.61, std 12.74, range [41.91, 95.56]

Radius of gyration: 37.97 Å; chains: 1; bounding box: 85×30×103 Å

Sequence (102 aa):
MNLDFSIREKRKLGNIIIAALLFLVIWILFSPWGLVKHVRINNELETVRQSNRELIEKNRLLEEEITRLTSDPVYLEEIARKKFGLVRKNELVFDFSKTKEH

Secondary structure (DSSP, 8-state):
--HHHHHHHHHHHHHHHHHHHHHHHHHHHH-TTTSHHHHHHHHHHHHHHHHHHHHHHHHHHHHHHHHHHHH-HHHHHHHHHHHH----TT-----GGG----

Foldseek 3Di:
DPPVVVVVVVVVVVVVVVVVVVVVVVCLVPPPPRPVVVVVVVVVVVVVVVVVVVVVVVVVVVVVVVCCCVVDVVVVVVCCCPVPVDDPPPDDDDDPPPPPDD